Protein AF-A0A7V5QAT5-F1 (afdb_monomer)

Foldseek 3Di:
DDQPPQDDPVLLVVLVVCLVVLVVLLVVLVPPPPPPDDPVVSVVSNVVSVVSVVSNVVNVVSD

Solvent-accessible surface area (backbone atoms only — not comparable to full-atom values): 3856 Å² total; per-residue (Å²): 130,83,82,77,83,73,75,54,74,65,56,53,50,49,53,62,66,47,46,64,58,38,51,49,51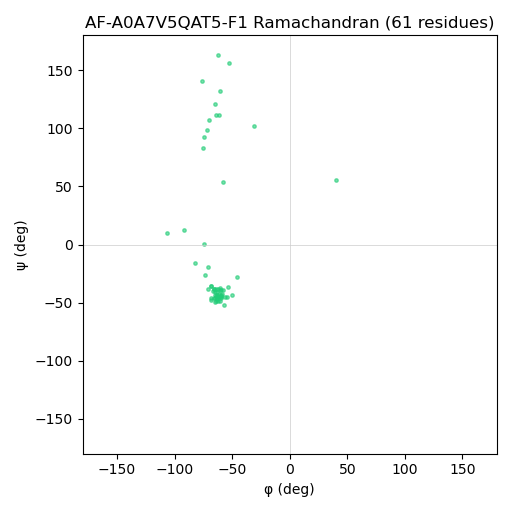,43,52,53,64,75,65,53,81,65,88,68,76,81,48,67,64,58,54,48,50,42,52,51,34,50,52,54,52,48,53,50,48,54,57,60,74,77,107

Sequence (63 aa):
MAKVDLPSKEVRRLLKKIAPDLKALIKLMENSDEDHVDSVIEDSIVSGARNLLIARKIIKQNR

Mean predicted aligned error: 6.07 Å

Structure (mmCIF, N/CA/C/O backbone):
data_AF-A0A7V5QAT5-F1
#
_entry.id   AF-A0A7V5QAT5-F1
#
loop_
_atom_site.group_PDB
_atom_site.id
_atom_site.type_symbol
_atom_site.label_atom_id
_atom_site.label_alt_id
_atom_site.label_comp_id
_atom_site.label_asym_id
_atom_site.label_entity_id
_atom_site.label_seq_id
_atom_site.pdbx_PDB_ins_code
_atom_site.Cartn_x
_atom_site.Cartn_y
_atom_site.Cartn_z
_atom_site.occupancy
_atom_site.B_iso_or_equiv
_atom_site.auth_seq_id
_atom_site.auth_comp_id
_atom_site.auth_asym_id
_atom_site.auth_atom_id
_atom_site.pdbx_PDB_model_num
ATOM 1 N N . MET A 1 1 ? -2.190 15.643 24.906 1.00 49.53 1 MET A N 1
ATOM 2 C CA . MET A 1 1 ? -1.945 14.924 23.635 1.00 49.53 1 MET A CA 1
ATOM 3 C C . MET A 1 1 ? -3.006 15.380 22.649 1.00 49.53 1 MET A C 1
ATOM 5 O O . MET A 1 1 ? -4.178 15.319 23.003 1.00 49.53 1 MET A O 1
ATOM 9 N N . ALA A 1 2 ? -2.626 15.925 21.491 1.00 53.97 2 ALA A N 1
ATOM 10 C CA . ALA A 1 2 ? -3.599 16.325 20.473 1.00 53.97 2 ALA A CA 1
ATOM 11 C C . ALA A 1 2 ? -4.400 15.090 20.030 1.00 53.97 2 ALA A C 1
ATOM 13 O O . ALA A 1 2 ? -3.810 14.034 19.794 1.00 53.97 2 ALA A O 1
ATOM 14 N N . LYS A 1 3 ? -5.732 15.195 19.964 1.00 58.31 3 LYS A N 1
ATOM 15 C CA . LYS A 1 3 ? -6.563 14.141 19.373 1.00 58.31 3 LYS A CA 1
ATOM 16 C C . LYS A 1 3 ? -6.184 14.054 17.899 1.00 58.31 3 LYS A C 1
ATOM 18 O O . LYS A 1 3 ? -6.424 14.992 17.149 1.00 58.31 3 LYS A O 1
ATOM 23 N N . VAL A 1 4 ? -5.547 12.958 17.502 1.00 65.19 4 VAL A N 1
ATOM 24 C CA . VAL A 1 4 ? -5.337 12.663 16.086 1.00 65.19 4 VAL A CA 1
ATOM 25 C C . VAL A 1 4 ? -6.706 12.319 15.519 1.00 65.19 4 VAL A C 1
ATOM 27 O O . VAL A 1 4 ? -7.253 11.260 15.836 1.00 65.19 4 VAL A O 1
ATOM 30 N N . ASP A 1 5 ? -7.277 13.222 14.725 1.00 79.56 5 ASP A N 1
ATOM 31 C CA . ASP A 1 5 ? -8.521 12.945 14.019 1.00 79.56 5 ASP A CA 1
ATOM 32 C C . ASP A 1 5 ? -8.293 11.768 13.071 1.00 79.56 5 ASP A C 1
ATOM 34 O O . ASP A 1 5 ? -7.515 11.818 12.115 1.00 79.56 5 ASP A O 1
ATOM 38 N N . LEU A 1 6 ? -8.936 10.647 13.396 1.00 83.19 6 LEU A N 1
ATOM 39 C CA . LEU A 1 6 ? -8.837 9.439 12.597 1.00 83.19 6 LEU A CA 1
ATOM 40 C C . LEU A 1 6 ? -9.691 9.597 11.335 1.00 83.19 6 LEU A C 1
ATOM 42 O O . LEU A 1 6 ? -10.828 10.065 11.420 1.00 83.19 6 LEU A O 1
ATOM 46 N N . PRO A 1 7 ? -9.217 9.113 10.176 1.00 87.62 7 PRO A N 1
ATOM 47 C CA . PRO A 1 7 ? -10.030 9.097 8.972 1.00 87.62 7 PRO A CA 1
ATOM 48 C C . PRO A 1 7 ? -11.274 8.212 9.148 1.00 87.62 7 PRO A C 1
ATOM 50 O O . PRO A 1 7 ? -11.354 7.354 10.043 1.00 87.62 7 PRO A O 1
ATOM 53 N N . SER A 1 8 ? -12.253 8.403 8.258 1.00 93.00 8 SER A N 1
ATOM 54 C CA . SER A 1 8 ? -13.550 7.721 8.315 1.00 93.00 8 SER A CA 1
ATOM 55 C C . SER A 1 8 ? -13.413 6.191 8.414 1.00 93.00 8 SER A C 1
ATOM 57 O O . SER A 1 8 ? -12.407 5.584 8.026 1.00 93.00 8 SER A O 1
ATOM 59 N N . LYS A 1 9 ? -14.441 5.516 8.956 1.00 91.75 9 LYS A N 1
ATOM 60 C CA . LYS A 1 9 ? -14.469 4.038 9.030 1.00 91.75 9 LYS A CA 1
ATOM 61 C C . LYS A 1 9 ? -14.241 3.397 7.655 1.00 91.75 9 LYS A C 1
ATOM 63 O O . LYS A 1 9 ? -13.555 2.380 7.571 1.00 91.75 9 LYS A O 1
ATOM 68 N N . GLU A 1 10 ? -14.771 4.009 6.602 1.00 95.38 10 GLU A N 1
ATOM 69 C CA . GLU A 1 10 ? -14.631 3.528 5.232 1.00 95.38 10 GLU A CA 1
ATOM 70 C C . GLU A 1 10 ? -13.198 3.640 4.709 1.00 95.38 10 GLU A C 1
ATOM 72 O O . GLU A 1 10 ? -12.657 2.646 4.225 1.00 95.38 10 GLU A O 1
ATOM 77 N N . VAL A 1 11 ? -12.535 4.782 4.910 1.00 94.06 11 VAL A N 1
ATOM 78 C CA . VAL A 1 11 ? -11.122 4.957 4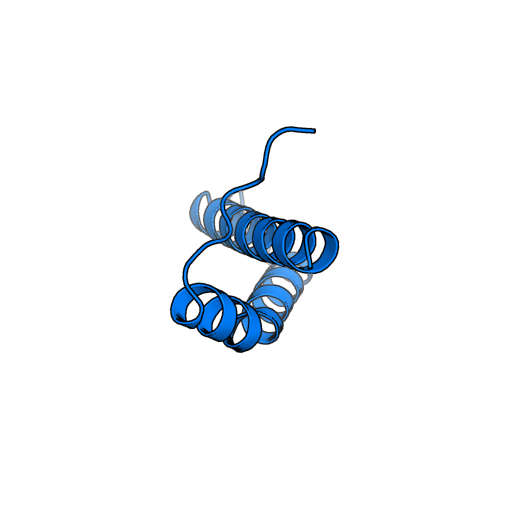.533 1.00 94.06 11 VAL A CA 1
ATOM 79 C C . VAL A 1 11 ? -10.243 3.941 5.264 1.00 94.06 11 VAL A C 1
ATOM 81 O O . VAL A 1 11 ? -9.404 3.281 4.654 1.00 94.06 11 VAL A O 1
ATOM 84 N N . ARG A 1 12 ? -10.479 3.718 6.563 1.00 94.56 12 ARG A N 1
ATOM 85 C CA . ARG A 1 12 ? -9.744 2.699 7.335 1.00 94.56 12 ARG A CA 1
ATOM 86 C C . ARG A 1 12 ? -9.967 1.284 6.799 1.00 94.56 12 ARG A C 1
ATOM 88 O O . ARG A 1 12 ? -9.028 0.485 6.779 1.00 94.56 12 ARG A O 1
ATOM 95 N N . ARG A 1 13 ? -11.190 0.965 6.363 1.00 95.44 13 ARG A N 1
ATOM 96 C CA . ARG A 1 13 ? -11.520 -0.319 5.726 1.00 95.44 13 ARG A CA 1
ATOM 97 C C . ARG A 1 13 ? -10.757 -0.486 4.412 1.00 95.44 13 ARG A C 1
ATOM 99 O O . ARG A 1 13 ? -10.161 -1.542 4.212 1.00 95.44 13 ARG A O 1
ATOM 106 N N . LEU A 1 14 ? -10.731 0.545 3.568 1.00 97.31 14 LEU A N 1
ATOM 107 C CA . LEU A 1 14 ? -9.992 0.541 2.304 1.00 97.31 14 LEU A CA 1
ATOM 108 C C . LEU A 1 14 ? -8.488 0.372 2.534 1.00 97.31 14 LEU A C 1
ATOM 110 O O . LEU A 1 14 ? -7.902 -0.550 1.979 1.00 97.31 14 LEU A O 1
ATOM 114 N N . LEU A 1 15 ? -7.889 1.149 3.442 1.00 95.75 15 LEU A N 1
ATOM 115 C CA . LEU A 1 15 ? -6.473 1.015 3.807 1.00 95.75 15 LEU A CA 1
ATOM 116 C C . LEU A 1 15 ? -6.131 -0.388 4.321 1.00 95.75 15 LEU A C 1
ATOM 118 O O . LEU A 1 15 ? -5.067 -0.924 4.018 1.00 95.75 15 LEU A O 1
ATOM 122 N N . LYS A 1 16 ? -7.020 -1.015 5.104 1.00 95.56 16 LYS A N 1
ATOM 123 C CA . LYS A 1 16 ? -6.831 -2.405 5.542 1.00 95.56 16 LYS A CA 1
ATOM 124 C C . LYS A 1 16 ? -6.899 -3.381 4.366 1.00 95.56 16 LYS A C 1
ATOM 126 O O . LYS A 1 16 ? -6.114 -4.324 4.363 1.00 95.56 16 LYS A O 1
ATOM 131 N N . LYS A 1 17 ? -7.819 -3.155 3.423 1.00 97.31 17 LYS A N 1
ATOM 132 C CA . LYS A 1 17 ? -8.030 -3.998 2.241 1.00 97.31 17 LYS A CA 1
ATOM 133 C C . LYS A 1 17 ? -6.829 -3.963 1.293 1.00 97.31 17 LYS A C 1
ATOM 135 O O . LYS A 1 17 ? -6.387 -5.028 0.901 1.00 97.31 17 LYS A O 1
ATOM 140 N N . ILE A 1 18 ? -6.290 -2.780 0.990 1.00 97.50 18 ILE A N 1
ATOM 141 C CA . ILE A 1 18 ? -5.197 -2.613 0.010 1.00 97.50 18 ILE A CA 1
ATOM 142 C C . ILE A 1 18 ? -3.800 -2.891 0.586 1.00 97.50 18 ILE A C 1
ATOM 144 O O . ILE A 1 18 ? -2.847 -3.063 -0.159 1.00 97.50 18 ILE A O 1
ATOM 148 N N . ALA A 1 19 ? -3.639 -2.926 1.914 1.00 97.50 19 ALA A N 1
ATOM 149 C CA . ALA A 1 19 ? -2.341 -3.150 2.557 1.00 97.50 19 ALA A CA 1
ATOM 150 C C . ALA A 1 19 ? -1.529 -4.365 2.043 1.00 97.50 19 ALA A C 1
ATOM 152 O O . ALA A 1 19 ? -0.314 -4.212 1.923 1.00 97.50 19 ALA A O 1
ATOM 153 N N . PRO A 1 20 ? -2.109 -5.561 1.800 1.00 98.12 20 PRO A N 1
ATOM 154 C CA . PRO A 1 20 ? -1.370 -6.662 1.178 1.00 98.12 20 PRO A CA 1
ATOM 155 C C . PRO A 1 20 ? -0.863 -6.313 -0.228 1.00 98.12 20 PRO A C 1
ATOM 157 O O . PRO A 1 20 ? 0.307 -6.563 -0.506 1.00 98.12 20 PRO A O 1
ATOM 160 N N . ASP A 1 21 ? -1.682 -5.666 -1.057 1.00 97.81 21 ASP A N 1
ATOM 161 C CA . ASP A 1 21 ? -1.324 -5.291 -2.432 1.00 97.81 21 ASP A CA 1
ATOM 162 C C . ASP A 1 21 ? -0.188 -4.260 -2.446 1.00 97.81 21 ASP A C 1
ATOM 164 O O . ASP A 1 21 ? 0.778 -4.397 -3.189 1.00 97.81 21 ASP A O 1
ATOM 168 N N . LEU A 1 22 ? -0.232 -3.278 -1.539 1.00 97.44 22 LEU A N 1
ATOM 169 C CA . LEU A 1 22 ? 0.842 -2.292 -1.372 1.00 97.44 22 LEU A CA 1
ATOM 170 C C . LEU A 1 22 ? 2.180 -2.941 -0.985 1.00 97.44 22 LEU A C 1
ATOM 172 O O . LEU A 1 22 ? 3.234 -2.506 -1.437 1.00 97.44 22 LEU A O 1
ATOM 176 N N . LYS A 1 23 ? 2.154 -3.987 -0.149 1.00 96.69 23 LYS A N 1
ATOM 177 C CA . LYS A 1 23 ? 3.366 -4.743 0.203 1.00 96.69 23 LYS A CA 1
ATOM 178 C C . LYS A 1 23 ? 3.879 -5.573 -0.968 1.00 96.69 23 LYS A C 1
ATOM 180 O O . LYS A 1 23 ? 5.089 -5.689 -1.129 1.00 96.69 23 LYS A O 1
ATOM 185 N N . ALA A 1 24 ? 2.973 -6.160 -1.74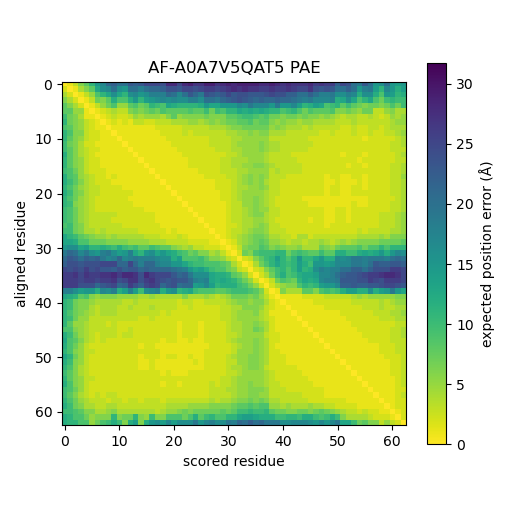8 1.00 95.56 24 ALA A N 1
ATOM 186 C CA . ALA A 1 24 ? 3.333 -6.909 -2.942 1.00 95.56 24 ALA A CA 1
ATOM 187 C C . ALA A 1 24 ? 3.996 -5.995 -3.979 1.00 95.56 24 ALA A C 1
ATOM 189 O O . ALA A 1 24 ? 5.045 -6.359 -4.493 1.00 95.56 24 ALA A O 1
ATOM 190 N N . LEU A 1 25 ? 3.456 -4.789 -4.200 1.00 92.81 25 LEU A N 1
ATOM 191 C CA . LEU A 1 25 ? 4.058 -3.782 -5.080 1.00 92.81 25 LEU A CA 1
ATOM 192 C C . LEU A 1 25 ? 5.484 -3.434 -4.654 1.00 92.81 25 LEU A C 1
ATOM 194 O O . LEU A 1 25 ? 6.390 -3.548 -5.466 1.00 92.81 25 LEU A O 1
ATOM 198 N N . ILE A 1 26 ? 5.699 -3.091 -3.379 1.00 92.56 26 ILE A N 1
ATOM 199 C CA . ILE A 1 26 ? 7.048 -2.792 -2.868 1.00 92.56 26 ILE A CA 1
ATOM 200 C C . ILE A 1 26 ? 7.994 -3.971 -3.119 1.00 92.56 26 ILE A C 1
ATOM 202 O O . ILE A 1 26 ? 9.088 -3.769 -3.625 1.00 92.56 26 ILE A O 1
ATOM 206 N N . LYS A 1 27 ? 7.557 -5.204 -2.833 1.00 92.00 27 LYS A N 1
ATOM 207 C CA . LYS A 1 27 ? 8.378 -6.398 -3.052 1.00 92.00 27 LYS A CA 1
A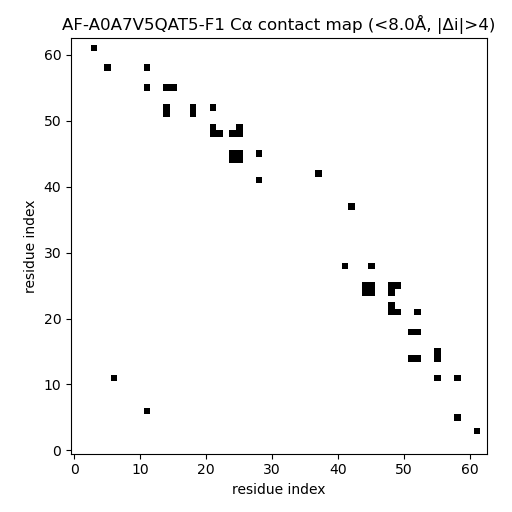TOM 208 C C . LYS A 1 27 ? 8.696 -6.631 -4.533 1.00 92.00 27 LYS A C 1
ATOM 210 O O . LYS A 1 27 ? 9.789 -7.083 -4.837 1.00 92.00 27 LYS A O 1
ATOM 215 N N . LEU A 1 28 ? 7.757 -6.382 -5.443 1.00 90.25 28 LEU A N 1
ATOM 216 C CA . LEU A 1 28 ? 8.004 -6.521 -6.881 1.00 90.25 28 LEU A CA 1
ATOM 217 C C . LEU A 1 28 ?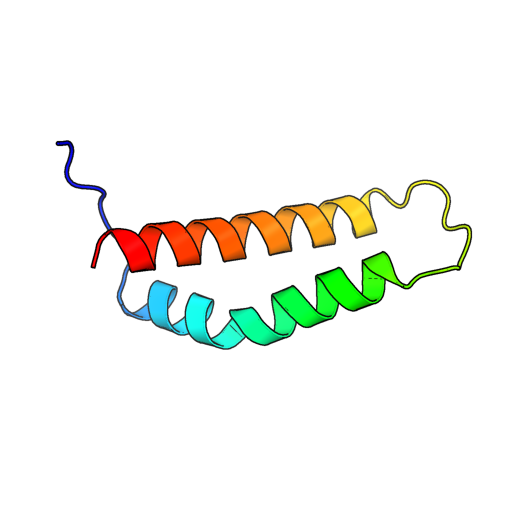 9.049 -5.509 -7.356 1.00 90.25 28 LEU A C 1
ATOM 219 O O . LEU A 1 28 ? 9.970 -5.900 -8.058 1.00 90.25 28 LEU A O 1
ATOM 223 N N . MET A 1 29 ? 8.945 -4.256 -6.906 1.00 86.06 29 MET A N 1
ATOM 224 C CA . MET A 1 29 ? 9.904 -3.202 -7.255 1.00 86.06 29 MET A CA 1
ATOM 225 C C . MET A 1 29 ? 11.286 -3.445 -6.618 1.00 86.06 29 MET A C 1
ATOM 227 O O . MET A 1 29 ? 12.300 -3.204 -7.250 1.00 86.06 29 MET A O 1
ATOM 231 N N . GLU A 1 30 ? 11.352 -3.990 -5.396 1.00 81.88 30 GLU A N 1
ATOM 232 C CA . GLU A 1 30 ? 12.621 -4.333 -4.722 1.00 81.88 30 GLU A CA 1
ATOM 233 C C . GLU A 1 30 ? 13.348 -5.544 -5.340 1.00 81.88 30 GLU A C 1
ATOM 235 O O . GLU A 1 30 ? 14.537 -5.710 -5.094 1.00 81.88 30 GLU A O 1
ATOM 240 N N . ASN A 1 31 ? 12.654 -6.399 -6.104 1.00 77.12 31 ASN A N 1
ATOM 241 C CA . ASN A 1 31 ? 13.244 -7.563 -6.790 1.00 77.12 31 ASN A CA 1
ATOM 242 C C . ASN A 1 31 ? 13.369 -7.357 -8.309 1.00 77.12 31 ASN A C 1
ATOM 244 O O . ASN A 1 31 ? 13.611 -8.320 -9.038 1.00 77.12 31 ASN A O 1
ATOM 248 N N . SER A 1 32 ? 13.135 -6.140 -8.797 1.00 69.19 32 SER A N 1
ATOM 249 C CA . SER A 1 32 ? 13.374 -5.805 -10.194 1.00 69.19 32 SER A CA 1
ATOM 250 C C . SER A 1 32 ? 14.884 -5.671 -10.408 1.00 69.19 32 SER A C 1
ATOM 252 O O . SER A 1 32 ? 15.442 -4.605 -10.188 1.00 69.19 32 SER A O 1
ATOM 254 N N . ASP A 1 33 ? 15.537 -6.766 -10.811 1.00 61.12 33 ASP A N 1
ATOM 255 C CA . ASP A 1 33 ? 16.936 -6.793 -11.291 1.00 61.12 33 ASP A CA 1
ATOM 256 C C . ASP A 1 33 ? 17.078 -6.205 -12.708 1.00 61.12 33 ASP A C 1
ATOM 258 O O . ASP A 1 33 ? 18.167 -6.197 -13.282 1.00 61.12 33 ASP A O 1
ATOM 262 N N . GLU A 1 34 ? 15.979 -5.751 -13.318 1.00 60.34 34 GLU A N 1
ATOM 263 C CA . GLU A 1 34 ? 16.080 -4.953 -14.530 1.00 60.34 34 GLU A CA 1
ATOM 264 C C . GLU A 1 34 ? 16.777 -3.649 -14.130 1.00 60.34 34 GLU A C 1
ATOM 266 O O . GLU A 1 34 ? 16.292 -2.961 -13.233 1.00 60.34 34 GLU A O 1
ATOM 271 N N . ASP A 1 35 ? 17.927 -3.365 -14.760 1.00 56.53 35 ASP A N 1
ATOM 272 C CA . ASP A 1 35 ? 18.701 -2.113 -14.721 1.00 56.53 35 ASP A CA 1
ATOM 273 C C . ASP A 1 35 ? 17.838 -0.924 -15.204 1.00 56.53 35 ASP A C 1
ATOM 275 O O . ASP A 1 35 ? 18.175 -0.194 -16.142 1.00 56.53 35 ASP A O 1
ATOM 279 N N . HIS A 1 36 ? 16.670 -0.744 -14.593 1.00 56.16 36 HIS A N 1
ATOM 280 C CA . HIS A 1 36 ? 15.758 0.360 -14.782 1.00 56.16 36 HIS A CA 1
ATOM 281 C C . HIS A 1 36 ? 16.368 1.535 -14.065 1.00 56.16 36 HIS A C 1
ATOM 283 O O . HIS A 1 36 ? 16.074 1.846 -12.915 1.00 56.16 36 HIS A O 1
ATOM 289 N N . VAL A 1 37 ? 17.273 2.163 -14.799 1.00 53.91 37 VAL A N 1
ATOM 290 C CA . VAL A 1 37 ? 17.620 3.568 -14.695 1.00 53.91 37 VAL A CA 1
ATOM 291 C C . VAL A 1 37 ? 16.381 4.359 -14.261 1.00 53.91 37 VAL A C 1
ATOM 293 O O . VAL A 1 37 ? 15.487 4.616 -15.066 1.00 53.91 37 VAL A O 1
ATOM 296 N N . ASP A 1 38 ? 16.337 4.713 -12.978 1.00 59.88 38 ASP A N 1
ATOM 297 C CA . ASP A 1 38 ? 15.604 5.843 -12.409 1.00 59.88 38 ASP A CA 1
ATOM 298 C C . ASP A 1 38 ? 14.206 6.097 -12.998 1.00 59.88 38 ASP A C 1
ATOM 300 O O . ASP A 1 38 ? 13.876 7.199 -13.457 1.00 59.88 38 ASP A O 1
ATOM 304 N N . SER A 1 39 ? 13.336 5.086 -12.982 1.00 76.50 39 SER A N 1
ATOM 305 C CA . SER A 1 39 ? 11.936 5.316 -13.314 1.00 76.50 39 SER A CA 1
ATOM 306 C C . SER A 1 39 ? 11.284 6.086 -12.166 1.00 76.50 39 SER A C 1
ATOM 308 O O . SER A 1 39 ? 10.843 5.514 -11.172 1.00 76.50 39 SER A O 1
ATOM 310 N N . VAL A 1 40 ? 11.158 7.409 -12.322 1.00 83.62 40 VAL A N 1
ATOM 311 C CA . VAL A 1 40 ? 10.390 8.299 -11.420 1.00 83.62 40 VAL A CA 1
ATOM 312 C C . VAL A 1 40 ? 9.007 7.715 -11.080 1.00 83.62 40 VAL A C 1
ATOM 314 O O . VAL A 1 40 ? 8.446 7.987 -10.015 1.00 83.62 40 VAL A O 1
ATOM 317 N N . ILE A 1 41 ? 8.447 6.896 -11.975 1.00 85.12 41 ILE A N 1
ATOM 318 C CA . ILE A 1 41 ? 7.184 6.182 -11.782 1.00 85.12 41 ILE A CA 1
ATOM 319 C C . ILE A 1 41 ? 7.315 5.102 -10.699 1.00 85.12 41 ILE A C 1
ATOM 321 O O . ILE A 1 41 ? 6.469 5.048 -9.807 1.00 85.12 41 ILE A O 1
ATOM 325 N N . GLU A 1 42 ? 8.354 4.270 -10.738 1.00 86.38 42 GLU A N 1
ATOM 326 C CA . GLU A 1 42 ? 8.593 3.217 -9.742 1.00 86.38 42 GLU A CA 1
ATOM 327 C C . GLU A 1 42 ? 8.844 3.809 -8.356 1.00 86.38 42 GLU A C 1
ATOM 329 O O . GLU A 1 42 ? 8.195 3.407 -7.385 1.00 86.38 42 GLU A O 1
ATOM 334 N N . ASP A 1 43 ? 9.662 4.859 -8.277 1.00 87.56 43 ASP A N 1
ATOM 335 C CA . ASP A 1 43 ? 9.886 5.604 -7.035 1.00 87.56 43 ASP A CA 1
ATOM 336 C C . ASP A 1 43 ? 8.587 6.192 -6.479 1.00 87.56 43 ASP A C 1
ATOM 338 O O . ASP A 1 43 ? 8.304 6.110 -5.276 1.00 87.56 43 ASP A O 1
ATOM 342 N N . SER A 1 44 ? 7.749 6.749 -7.358 1.00 91.94 44 SER A N 1
ATOM 343 C CA . SER A 1 44 ? 6.440 7.285 -6.981 1.00 91.94 44 SER A CA 1
ATOM 344 C C . SER A 1 44 ? 5.514 6.193 -6.442 1.00 91.94 44 SER A C 1
ATOM 346 O O . SER A 1 44 ? 4.824 6.407 -5.439 1.00 91.94 44 SER A O 1
ATOM 348 N N . ILE A 1 45 ? 5.521 5.005 -7.056 1.00 91.69 45 ILE A N 1
ATOM 349 C CA . ILE A 1 45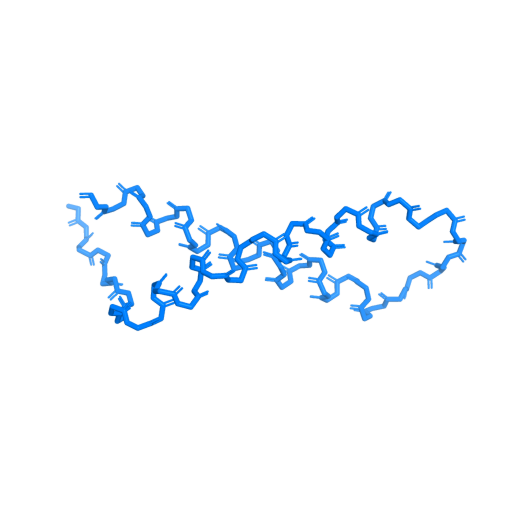 ? 4.735 3.847 -6.61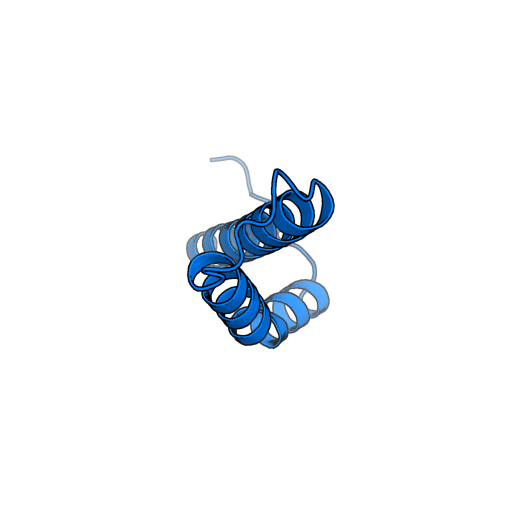3 1.00 91.69 45 ILE A CA 1
ATOM 350 C C . ILE A 1 45 ? 5.215 3.368 -5.238 1.00 91.69 45 ILE A C 1
ATOM 352 O O . ILE A 1 45 ? 4.397 3.210 -4.324 1.00 91.69 45 ILE A O 1
ATOM 356 N N . VAL A 1 46 ? 6.526 3.179 -5.053 1.00 92.44 46 VAL A N 1
ATOM 357 C CA . VAL A 1 46 ? 7.120 2.718 -3.787 1.00 92.44 46 VAL A CA 1
ATOM 358 C C . VAL A 1 46 ? 6.865 3.728 -2.670 1.00 92.44 46 VAL A C 1
ATOM 360 O O . VAL A 1 46 ? 6.409 3.354 -1.583 1.00 92.44 46 VAL A O 1
ATOM 363 N N . SER A 1 47 ? 7.104 5.013 -2.932 1.00 94.81 47 SER A N 1
ATOM 364 C CA . SER A 1 47 ? 6.864 6.097 -1.977 1.00 94.81 47 SER A CA 1
ATOM 365 C C . SER A 1 47 ? 5.386 6.177 -1.579 1.00 94.81 47 SER A C 1
ATOM 367 O O . SER A 1 47 ? 5.054 6.159 -0.388 1.00 94.81 47 SER A O 1
ATOM 369 N N . GLY A 1 48 ? 4.471 6.155 -2.554 1.00 96.75 48 GLY A N 1
ATOM 370 C CA . GLY A 1 48 ? 3.028 6.152 -2.311 1.00 96.75 48 GLY A CA 1
ATOM 371 C C . GLY A 1 48 ? 2.566 4.951 -1.480 1.00 96.75 48 GLY A C 1
ATOM 372 O O . GLY A 1 48 ? 1.837 5.111 -0.494 1.00 96.75 48 GLY A O 1
ATOM 373 N N . ALA A 1 49 ? 3.044 3.749 -1.814 1.00 96.75 49 ALA A N 1
ATOM 374 C CA . ALA A 1 49 ? 2.732 2.530 -1.076 1.00 96.75 49 ALA A CA 1
ATOM 375 C C . ALA A 1 49 ? 3.234 2.587 0.376 1.00 96.75 49 ALA A C 1
ATOM 377 O O . ALA A 1 49 ? 2.484 2.267 1.308 1.00 96.75 49 ALA A O 1
ATOM 378 N N . ARG A 1 50 ? 4.470 3.054 0.595 1.00 97.06 50 ARG A N 1
ATOM 379 C CA . ARG A 1 50 ? 5.048 3.242 1.936 1.00 97.06 50 ARG A CA 1
ATOM 380 C C . ARG A 1 50 ? 4.242 4.252 2.755 1.00 97.06 50 ARG A C 1
ATOM 382 O O . ARG A 1 50 ? 3.884 3.949 3.896 1.00 97.06 50 ARG A O 1
ATOM 389 N N . ASN A 1 51 ? 3.866 5.389 2.172 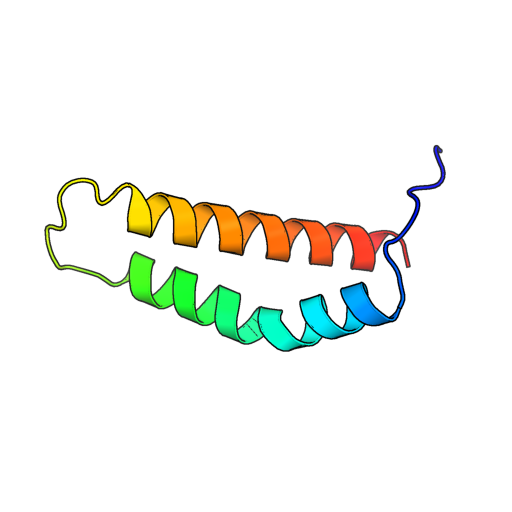1.00 97.69 51 ASN A N 1
ATOM 390 C CA . ASN A 1 51 ? 3.077 6.423 2.849 1.00 97.69 51 ASN A CA 1
ATOM 391 C C . ASN A 1 51 ? 1.714 5.903 3.330 1.00 97.69 51 ASN A C 1
ATOM 393 O O . ASN A 1 51 ? 1.330 6.118 4.483 1.00 97.69 51 ASN A O 1
ATOM 397 N N . LEU A 1 52 ? 1.001 5.141 2.496 1.00 97.19 52 LEU A N 1
ATOM 398 C CA . LEU A 1 52 ? -0.285 4.540 2.871 1.00 97.19 52 LEU A CA 1
ATOM 399 C C . LEU A 1 52 ? -0.139 3.481 3.979 1.00 97.19 52 LEU A C 1
ATOM 401 O O . LEU A 1 52 ? -0.969 3.403 4.894 1.00 97.19 52 LEU A O 1
ATOM 405 N N . LEU A 1 53 ? 0.932 2.682 3.943 1.00 97.12 53 LEU A N 1
ATOM 406 C CA . LEU A 1 53 ? 1.238 1.706 4.992 1.00 97.12 53 LEU A CA 1
ATOM 407 C C . LEU A 1 53 ? 1.581 2.381 6.330 1.00 97.12 53 LEU A C 1
ATOM 409 O O . LEU A 1 53 ? 1.137 1.903 7.382 1.00 97.12 53 LEU A O 1
ATOM 413 N N . ILE A 1 54 ? 2.308 3.502 6.301 1.00 95.75 54 ILE A N 1
ATOM 414 C CA . ILE A 1 54 ? 2.601 4.331 7.480 1.00 95.75 54 ILE A CA 1
ATOM 415 C C . ILE A 1 54 ? 1.311 4.923 8.046 1.00 95.75 54 ILE A C 1
ATOM 417 O O . ILE A 1 54 ? 1.042 4.753 9.237 1.00 95.75 54 ILE A O 1
ATOM 421 N N . ALA A 1 55 ? 0.466 5.526 7.205 1.00 93.81 55 ALA A N 1
ATOM 422 C CA . ALA A 1 55 ? -0.824 6.068 7.628 1.00 93.81 55 ALA A CA 1
ATOM 423 C C . ALA A 1 55 ? -1.669 4.996 8.336 1.00 93.81 55 ALA A C 1
ATOM 425 O O . ALA A 1 55 ? -2.184 5.207 9.437 1.00 93.81 55 ALA A O 1
ATOM 426 N N . ARG A 1 56 ? -1.729 3.784 7.771 1.00 94.06 56 ARG A N 1
ATOM 427 C CA . ARG A 1 56 ? -2.396 2.638 8.404 1.00 94.06 56 ARG A CA 1
ATOM 428 C C . ARG A 1 56 ? -1.780 2.264 9.759 1.00 94.06 56 ARG A C 1
ATOM 430 O O . ARG A 1 56 ? -2.524 1.898 10.672 1.00 94.06 56 ARG A O 1
ATOM 437 N N . LYS A 1 57 ? -0.451 2.312 9.906 1.00 94.00 57 LYS A N 1
ATOM 438 C CA . LYS A 1 57 ? 0.246 2.018 11.173 1.00 94.00 57 LYS A CA 1
ATOM 439 C C . LYS A 1 57 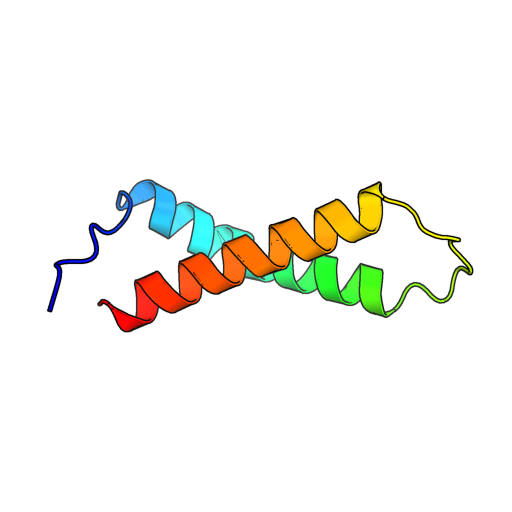? -0.101 3.048 12.250 1.00 94.00 57 LYS A C 1
ATOM 441 O O . LYS A 1 57 ? -0.473 2.641 13.347 1.00 94.00 57 LYS A O 1
ATOM 446 N N . ILE A 1 58 ? -0.082 4.337 11.909 1.00 91.81 58 ILE A N 1
ATOM 447 C CA . ILE A 1 58 ? -0.464 5.438 12.807 1.00 91.81 58 ILE A CA 1
ATOM 448 C C . ILE A 1 58 ? -1.918 5.272 13.266 1.00 91.81 58 ILE A C 1
ATOM 450 O O . ILE A 1 58 ? -2.209 5.340 14.458 1.00 91.81 58 ILE A O 1
ATOM 454 N N . ILE A 1 59 ? -2.836 4.966 12.345 1.00 90.06 59 ILE A N 1
ATOM 455 C CA . ILE A 1 59 ? -4.248 4.711 12.674 1.00 90.06 59 ILE A CA 1
ATOM 456 C C . ILE A 1 59 ? -4.394 3.531 13.639 1.00 90.06 59 ILE A C 1
ATOM 458 O O . ILE A 1 59 ? -5.241 3.574 14.525 1.00 90.06 59 ILE A O 1
ATOM 462 N N . LYS A 1 60 ? -3.603 2.464 13.469 1.00 87.50 60 LYS A N 1
ATOM 463 C CA . LYS A 1 60 ? -3.643 1.295 14.359 1.00 87.50 60 LYS A CA 1
ATOM 464 C C . LYS A 1 60 ? -3.126 1.623 15.765 1.00 87.50 60 LYS A C 1
ATOM 466 O O . LYS A 1 60 ? -3.653 1.060 16.710 1.00 87.50 60 LYS A O 1
ATOM 471 N N . GLN A 1 61 ? -2.115 2.483 15.891 1.00 85.81 61 GLN A N 1
ATOM 472 C CA . GLN A 1 61 ? -1.530 2.880 17.181 1.00 85.81 61 GLN A CA 1
ATOM 473 C C . GLN A 1 61 ? -2.425 3.836 17.983 1.00 85.81 61 GLN A C 1
ATOM 475 O O . GLN A 1 61 ? -2.341 3.859 19.202 1.00 85.81 61 GLN A O 1
ATOM 480 N N . ASN A 1 62 ? -3.277 4.605 17.301 1.00 76.75 62 ASN A N 1
ATOM 481 C CA . ASN A 1 62 ? -4.235 5.532 17.912 1.00 76.75 62 ASN A CA 1
ATOM 482 C C . ASN A 1 62 ? -5.627 4.899 18.165 1.00 76.75 62 ASN A C 1
ATOM 484 O O . ASN A 1 62 ? -6.594 5.628 18.385 1.00 76.75 62 ASN A O 1
ATOM 488 N N . ARG A 1 63 ? -5.759 3.566 18.066 1.00 65.88 63 ARG A N 1
ATOM 489 C CA . ARG A 1 63 ? -6.964 2.803 18.450 1.00 65.88 63 ARG A CA 1
ATOM 490 C C . ARG A 1 63 ? -6.730 2.093 19.768 1.00 65.88 63 ARG A C 1
ATOM 492 O O . ARG A 1 63 ? -7.718 2.011 20.522 1.00 65.88 63 ARG A O 1
#

Secondary structure (DSSP, 8-state):
-----PPPHHHHHHHHHHHHHHHHHHHHHHT--S--TT-HHHHHHHHHHHHHHHHHHHHHHT-

pLDDT: mean 85.49, std 14.05, range [49.53, 98.12]

Radius of gyration: 14.45 Å; Cα contacts (8 Å, |Δi|>4): 25; chains: 1; bounding box: 33×24×38 Å